Protein AF-A0A7Z7BYY8-F1 (afdb_monomer_lite)

Foldseek 3Di:
DDDPPPPDPFFEAEEEPVRLVVQQPDPADPAAKEWEDCQPVDHIRMGHDDPPNPTQKYKYWYDDPPDIKIWMWGFDDDDPRYTYTYTQATPPPDGPDD

Secondary structure (DSSP, 8-state):
-----------EEEEEHHHHHHHHHS---SS-EEEE--TTSSSPEEEE--TT---SEEEEEEEETTEEEEEEEEEEEEETTEEEEEEEEE-SSS----

Radius of gyration: 14.76 Å; chains: 1; bounding box: 41×37×36 Å

pLDDT: mean 77.48, std 15.14, range [38.47, 92.31]

Structure (mmCIF, N/CA/C/O backbone):
data_AF-A0A7Z7BYY8-F1
#
_entry.id   AF-A0A7Z7BYY8-F1
#
loop_
_atom_site.group_PDB
_atom_site.id
_atom_site.type_symbol
_atom_s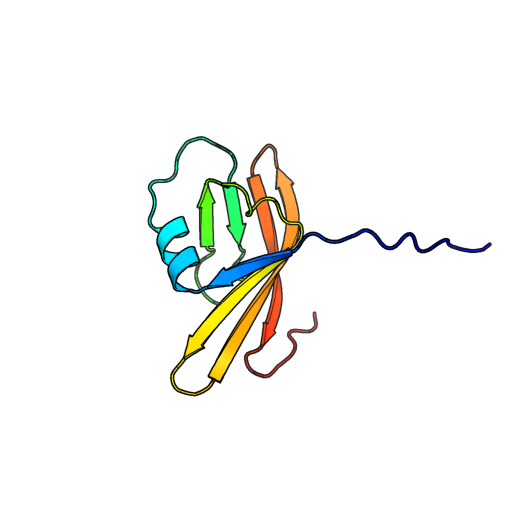ite.label_atom_id
_atom_site.label_alt_id
_atom_site.label_comp_id
_atom_site.label_asym_id
_atom_site.label_entity_id
_atom_site.label_seq_id
_atom_site.pdbx_PDB_ins_code
_atom_site.Cartn_x
_atom_site.Cartn_y
_atom_site.Cartn_z
_atom_site.occupancy
_atom_site.B_iso_or_equiv
_atom_site.auth_seq_id
_atom_site.auth_comp_id
_atom_site.auth_asym_id
_atom_site.auth_atom_id
_atom_site.pdbx_PDB_model_num
ATOM 1 N N . MET A 1 1 ? -27.203 -26.172 -8.911 1.00 38.47 1 MET A N 1
ATOM 2 C CA . MET A 1 1 ? -26.774 -25.278 -7.817 1.00 38.47 1 MET A CA 1
ATOM 3 C C . MET A 1 1 ? -26.010 -24.147 -8.476 1.00 38.47 1 MET A C 1
ATOM 5 O O . MET A 1 1 ? -24.891 -24.371 -8.914 1.00 38.47 1 MET A O 1
ATOM 9 N N . ASN A 1 2 ? -26.659 -23.002 -8.685 1.00 42.44 2 ASN A N 1
ATOM 10 C CA . ASN A 1 2 ? -26.031 -21.858 -9.340 1.00 42.44 2 ASN A CA 1
ATOM 11 C C . ASN A 1 2 ? -25.315 -21.057 -8.258 1.00 42.44 2 ASN A C 1
ATOM 13 O O . ASN A 1 2 ? -25.954 -20.589 -7.321 1.00 42.44 2 ASN A O 1
ATOM 17 N N . VAL A 1 3 ? -23.992 -20.964 -8.349 1.00 47.50 3 VAL A N 1
ATOM 18 C CA . VAL A 1 3 ? -23.218 -20.058 -7.504 1.00 47.50 3 VAL A CA 1
ATOM 19 C C . VAL A 1 3 ? -23.379 -18.671 -8.115 1.00 47.50 3 VAL A C 1
ATOM 21 O O . VAL A 1 3 ? -22.818 -18.392 -9.172 1.00 47.50 3 VAL A O 1
ATOM 24 N N . GLU A 1 4 ? -24.193 -17.820 -7.495 1.00 47.06 4 GLU A N 1
ATOM 25 C CA . GLU A 1 4 ? -24.212 -16.392 -7.808 1.00 47.06 4 GLU A CA 1
ATOM 26 C C . GLU A 1 4 ? -22.859 -15.800 -7.399 1.00 47.06 4 GLU A C 1
ATOM 28 O O . GLU A 1 4 ? -22.593 -15.544 -6.225 1.00 47.06 4 GLU A O 1
ATOM 33 N N . LEU A 1 5 ? -21.974 -15.613 -8.379 1.00 53.31 5 LEU A N 1
ATOM 34 C CA . LEU A 1 5 ? -20.770 -14.801 -8.242 1.00 53.31 5 LEU A CA 1
ATOM 35 C C . LEU A 1 5 ? -21.205 -13.342 -8.077 1.00 53.31 5 LEU A C 1
ATOM 37 O O . LEU A 1 5 ? -21.321 -12.595 -9.046 1.00 53.31 5 LEU A O 1
ATOM 41 N N . THR A 1 6 ? -21.478 -12.930 -6.842 1.00 51.66 6 THR A N 1
ATOM 42 C CA . THR A 1 6 ? -21.632 -11.513 -6.513 1.00 51.66 6 THR A CA 1
ATOM 43 C C . THR A 1 6 ? -20.260 -10.869 -6.689 1.00 51.66 6 THR A C 1
ATOM 45 O O . THR A 1 6 ? -19.361 -11.077 -5.874 1.00 51.66 6 THR A O 1
ATOM 48 N N . GLN A 1 7 ? -20.061 -10.135 -7.785 1.00 53.19 7 GLN A N 1
ATOM 49 C CA . GLN A 1 7 ? -18.862 -9.323 -7.987 1.00 53.19 7 GLN A CA 1
ATOM 50 C C . GLN A 1 7 ? -18.781 -8.310 -6.837 1.00 53.19 7 GLN A C 1
ATOM 52 O O . GLN A 1 7 ? -19.526 -7.333 -6.806 1.00 53.19 7 GLN A O 1
ATOM 57 N N . ARG A 1 8 ? -17.920 -8.561 -5.844 1.00 58.47 8 ARG A N 1
ATOM 58 C CA . ARG A 1 8 ? -17.587 -7.546 -4.842 1.00 58.47 8 ARG A CA 1
ATOM 59 C C . ARG A 1 8 ? -16.797 -6.451 -5.547 1.00 58.47 8 ARG A C 1
ATOM 61 O O . ARG A 1 8 ? -15.762 -6.736 -6.143 1.00 58.47 8 ARG A O 1
ATOM 68 N N . THR A 1 9 ? -17.274 -5.213 -5.469 1.00 68.12 9 THR A N 1
ATOM 69 C CA . THR A 1 9 ? -16.506 -4.043 -5.896 1.00 68.12 9 THR A CA 1
ATOM 70 C C . THR A 1 9 ? -15.279 -3.923 -4.994 1.00 68.12 9 THR A C 1
ATOM 72 O O . THR A 1 9 ? -15.404 -3.513 -3.843 1.00 68.12 9 THR A O 1
ATOM 75 N N . VAL A 1 10 ? -14.113 -4.331 -5.494 1.00 75.31 10 VAL A N 1
ATOM 76 C CA . VAL A 1 10 ? -12.823 -4.128 -4.822 1.00 75.31 10 VAL A CA 1
ATOM 77 C C . VAL A 1 10 ? -12.482 -2.648 -4.935 1.00 75.31 10 VAL A C 1
ATOM 79 O O . VAL A 1 10 ? -12.450 -2.100 -6.038 1.00 75.31 10 VAL A O 1
ATOM 82 N N . THR A 1 11 ? -12.263 -1.984 -3.805 1.00 86.44 11 THR A N 1
ATOM 83 C CA . THR A 1 11 ? -11.820 -0.586 -3.809 1.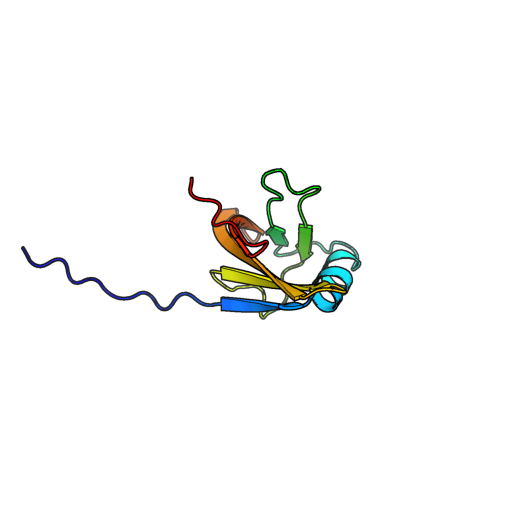00 86.44 11 THR A CA 1
ATOM 84 C C . THR A 1 11 ? -10.317 -0.514 -4.089 1.00 86.44 11 THR A C 1
ATOM 86 O O . THR A 1 11 ? -9.540 -1.229 -3.461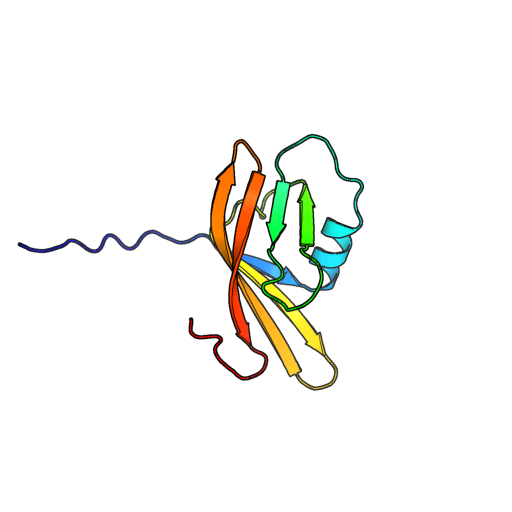 1.00 86.44 11 THR A O 1
ATOM 89 N N . GLU A 1 12 ? -9.896 0.337 -5.030 1.00 87.94 12 GLU A N 1
ATOM 90 C CA . GLU A 1 12 ? -8.487 0.529 -5.406 1.00 87.94 12 GLU A CA 1
ATOM 91 C C . GLU A 1 12 ? -8.023 1.950 -5.054 1.00 87.94 12 GLU A C 1
ATOM 93 O O . GLU A 1 12 ? -8.677 2.933 -5.407 1.00 87.94 12 GLU A O 1
ATOM 98 N N . ALA A 1 13 ? -6.880 2.059 -4.376 1.00 88.88 13 ALA A N 1
ATOM 99 C CA . ALA A 1 13 ? -6.157 3.310 -4.182 1.00 88.88 13 ALA A CA 1
ATOM 100 C C . ALA A 1 13 ? -4.889 3.301 -5.039 1.00 88.88 13 ALA A C 1
ATOM 102 O O . ALA A 1 13 ? -4.023 2.448 -4.858 1.00 88.88 13 ALA A O 1
ATOM 103 N N . ARG A 1 14 ? -4.774 4.272 -5.947 1.00 88.56 14 ARG A N 1
ATOM 104 C CA . ARG A 1 14 ? -3.572 4.494 -6.757 1.00 88.56 14 ARG A CA 1
ATOM 105 C C . ARG A 1 14 ? -2.720 5.583 -6.124 1.00 88.56 14 ARG A C 1
ATOM 107 O O . ARG A 1 14 ? -3.233 6.664 -5.840 1.00 88.56 14 ARG A O 1
ATOM 114 N N . LEU A 1 15 ? -1.453 5.272 -5.884 1.00 88.81 15 LEU A N 1
ATOM 115 C CA . LEU A 1 15 ? -0.460 6.169 -5.311 1.00 88.81 15 LEU A CA 1
ATOM 116 C C . LEU A 1 15 ? 0.749 6.245 -6.239 1.00 88.81 15 LEU A C 1
ATOM 118 O O . LEU A 1 15 ? 1.158 5.233 -6.797 1.00 88.81 15 LEU A O 1
ATOM 122 N N . ASP A 1 16 ? 1.365 7.408 -6.357 1.00 88.00 16 ASP A N 1
ATOM 123 C CA . ASP A 1 16 ? 2.678 7.531 -6.988 1.00 88.00 16 ASP A CA 1
ATOM 124 C C . ASP A 1 16 ? 3.819 7.403 -5.958 1.00 88.00 16 ASP A C 1
ATOM 126 O O . ASP A 1 16 ? 3.625 7.425 -4.733 1.00 88.00 16 ASP A O 1
ATOM 130 N N . ALA A 1 17 ? 5.048 7.253 -6.453 1.00 85.12 17 ALA A N 1
ATOM 131 C CA . ALA A 1 17 ? 6.233 7.124 -5.615 1.00 85.12 17 ALA A CA 1
ATOM 132 C C . ALA A 1 17 ? 6.446 8.318 -4.662 1.00 85.12 17 ALA A C 1
ATOM 134 O O . ALA A 1 17 ? 6.916 8.111 -3.538 1.00 85.12 17 ALA A O 1
ATOM 135 N N . ALA A 1 18 ? 6.093 9.541 -5.074 1.00 88.06 18 ALA A N 1
ATOM 136 C CA . ALA A 1 18 ? 6.243 10.742 -4.256 1.00 88.06 18 ALA A CA 1
ATOM 137 C C . ALA A 1 18 ? 5.219 10.766 -3.114 1.00 88.06 18 ALA A C 1
ATOM 139 O O . ALA A 1 18 ? 5.583 11.046 -1.973 1.00 88.06 18 ALA A O 1
ATOM 140 N N . GLN A 1 19 ? 3.974 10.375 -3.383 1.00 89.19 19 GLN A N 1
ATOM 141 C CA . GLN A 1 19 ? 2.929 10.221 -2.374 1.00 89.19 19 GLN A CA 1
ATOM 142 C C . GLN A 1 19 ? 3.301 9.156 -1.344 1.00 89.19 19 GLN A C 1
ATOM 144 O O . GLN A 1 19 ? 3.144 9.374 -0.143 1.00 89.19 19 GLN A O 1
ATOM 149 N N . VAL A 1 20 ? 3.843 8.012 -1.774 1.00 88.19 20 VAL A N 1
ATOM 150 C CA . VAL A 1 20 ? 4.292 6.981 -0.827 1.00 88.19 20 VAL A CA 1
ATOM 151 C C . VAL A 1 20 ? 5.485 7.465 0.001 1.00 88.19 20 VAL A C 1
ATOM 153 O O . VAL A 1 20 ? 5.535 7.197 1.203 1.00 88.19 20 VAL A O 1
ATOM 156 N N . ALA A 1 21 ? 6.428 8.199 -0.594 1.00 87.94 21 ALA A N 1
ATOM 157 C CA . ALA A 1 21 ? 7.529 8.814 0.147 1.00 87.94 21 ALA A CA 1
ATOM 158 C C . ALA A 1 21 ? 7.016 9.826 1.186 1.00 87.94 21 ALA A C 1
ATOM 160 O O . ALA A 1 21 ? 7.426 9.785 2.345 1.00 87.94 21 ALA A O 1
ATOM 161 N N . GLU A 1 22 ? 6.060 10.677 0.813 1.00 88.44 22 GLU A N 1
ATOM 162 C CA . GLU A 1 22 ? 5.430 11.622 1.731 1.00 88.44 22 GLU A CA 1
ATOM 163 C C . GLU A 1 22 ? 4.743 10.889 2.892 1.00 88.44 22 GLU A C 1
ATOM 165 O O . GLU A 1 22 ? 5.028 11.177 4.054 1.00 88.44 22 GLU A O 1
ATOM 170 N N . LEU A 1 23 ? 3.902 9.892 2.601 1.00 88.00 23 LEU A N 1
ATOM 171 C CA . LEU A 1 23 ? 3.170 9.122 3.610 1.00 88.00 23 LEU A CA 1
ATOM 172 C C . LEU A 1 23 ? 4.103 8.399 4.588 1.00 88.00 23 LEU A C 1
ATOM 174 O O . LEU A 1 23 ? 3.849 8.404 5.791 1.00 88.00 23 LEU A O 1
ATOM 178 N N . THR A 1 24 ? 5.186 7.805 4.083 1.00 87.62 24 THR A N 1
ATOM 179 C CA . THR A 1 24 ? 6.154 7.049 4.897 1.00 87.62 24 THR A CA 1
ATOM 180 C C . THR A 1 24 ? 7.154 7.936 5.643 1.00 87.62 24 THR A C 1
ATOM 182 O O . THR A 1 24 ? 7.734 7.487 6.629 1.00 87.62 24 THR A O 1
ATOM 185 N N . SER A 1 25 ? 7.346 9.190 5.219 1.00 85.88 25 SER A N 1
ATOM 186 C CA . SER A 1 25 ? 8.218 10.157 5.908 1.00 85.88 25 SER A CA 1
ATOM 187 C C . SER A 1 25 ? 7.561 10.832 7.116 1.00 85.88 25 SER A C 1
ATOM 189 O O . SER A 1 25 ? 8.253 11.380 7.977 1.00 85.88 25 SER A O 1
ATOM 191 N N . ARG A 1 26 ? 6.225 10.806 7.197 1.00 82.50 26 ARG A N 1
ATOM 192 C CA . ARG A 1 26 ? 5.485 11.395 8.316 1.00 82.50 26 ARG A CA 1
ATOM 193 C C . ARG A 1 26 ? 5.749 10.606 9.606 1.00 82.50 26 ARG A C 1
ATOM 195 O O . ARG A 1 26 ? 5.800 9.376 9.567 1.00 82.50 26 ARG A O 1
ATOM 202 N N . PRO A 1 27 ? 5.863 11.280 10.766 1.00 78.81 27 PRO A N 1
ATOM 203 C CA . PRO A 1 27 ? 5.979 10.594 12.045 1.00 78.81 27 PRO A CA 1
ATOM 204 C C . PRO A 1 27 ? 4.812 9.628 12.239 1.00 78.81 27 PRO A C 1
ATOM 206 O O . PRO A 1 27 ? 3.653 9.998 12.032 1.00 78.81 27 PRO A O 1
ATOM 209 N N . GLN A 1 28 ? 5.113 8.403 12.663 1.00 74.56 28 GLN A N 1
ATOM 210 C CA . GLN A 1 28 ? 4.073 7.441 13.001 1.00 74.56 28 GLN A CA 1
ATOM 211 C C . GLN A 1 28 ? 3.256 7.969 14.175 1.00 74.56 28 GLN A C 1
ATOM 213 O O . GLN A 1 28 ? 3.747 8.096 15.296 1.00 74.56 28 GLN A O 1
ATOM 218 N N . ALA A 1 29 ? 1.996 8.287 13.901 1.00 74.75 29 ALA A N 1
ATOM 219 C CA . ALA A 1 29 ? 1.033 8.652 14.922 1.00 74.75 29 ALA A CA 1
ATOM 220 C C . ALA A 1 29 ? 0.320 7.400 15.438 1.00 74.75 29 ALA A C 1
ATOM 222 O O . ALA A 1 29 ? 0.080 6.453 14.683 1.00 74.75 29 ALA A O 1
ATOM 223 N N . ALA A 1 30 ? -0.089 7.426 16.708 1.00 72.94 30 ALA A N 1
ATOM 224 C CA . ALA A 1 30 ? -1.017 6.439 17.239 1.00 72.94 30 ALA A CA 1
ATOM 225 C C . ALA A 1 30 ? -2.329 6.499 16.435 1.00 72.94 30 ALA A C 1
ATOM 227 O O . ALA A 1 30 ? -2.981 7.540 16.377 1.00 72.94 30 ALA A O 1
ATOM 228 N N . GLY A 1 31 ? -2.698 5.402 15.776 1.00 76.06 31 GLY 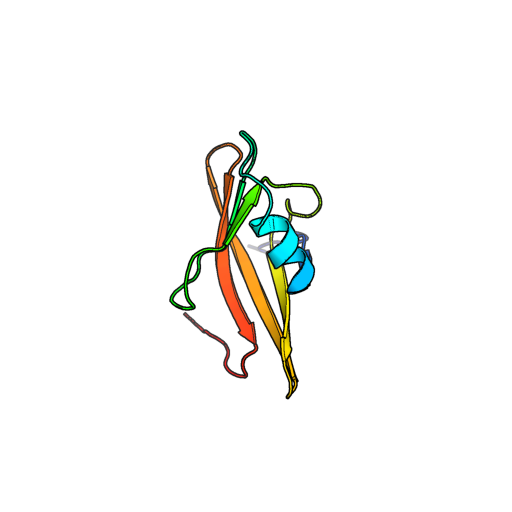A N 1
ATOM 229 C CA . GLY A 1 31 ? -3.874 5.361 14.912 1.00 76.06 31 GLY A CA 1
ATOM 230 C C . GLY A 1 31 ? -3.837 4.210 13.908 1.00 76.06 31 GLY A C 1
ATOM 231 O O . GLY A 1 31 ? -2.879 3.434 13.913 1.00 76.06 31 GLY A O 1
ATOM 232 N N . PRO A 1 32 ? -4.872 4.095 13.055 1.00 81.19 32 PRO A N 1
ATOM 233 C CA . PRO A 1 32 ? -4.924 3.104 11.985 1.00 81.19 32 PRO A CA 1
ATOM 234 C C . PRO A 1 32 ? -3.643 3.122 11.150 1.00 81.19 32 PRO A C 1
ATOM 236 O O . PRO A 1 32 ? -3.164 4.199 10.807 1.00 81.19 32 PRO A O 1
ATOM 239 N N . GLN A 1 33 ? -3.088 1.958 10.823 1.00 87.69 33 GLN A N 1
ATOM 240 C CA . GLN A 1 33 ? -1.864 1.844 10.023 1.00 87.69 33 GLN A CA 1
ATOM 241 C C . GLN A 1 33 ? -2.146 1.105 8.717 1.00 87.69 33 GLN A C 1
ATOM 243 O O . GLN A 1 33 ? -2.989 0.210 8.668 1.00 87.69 33 GLN A O 1
ATOM 248 N N . VAL A 1 34 ? -1.407 1.452 7.673 1.00 90.38 34 VAL A N 1
ATOM 249 C CA . VAL A 1 34 ? -1.271 0.657 6.454 1.00 90.38 34 VAL A CA 1
ATOM 250 C C . VAL A 1 34 ? 0.131 0.083 6.435 1.00 90.38 34 VAL A C 1
ATOM 252 O O . VAL A 1 34 ? 1.094 0.817 6.635 1.00 90.38 34 VAL A O 1
ATOM 255 N N . VAL A 1 35 ? 0.234 -1.221 6.195 1.00 91.56 35 VAL A N 1
ATOM 256 C CA . VAL A 1 35 ? 1.502 -1.939 6.075 1.00 91.56 35 VAL A CA 1
ATOM 257 C C . VAL A 1 35 ? 1.519 -2.672 4.740 1.00 91.56 35 VAL A C 1
ATOM 259 O O . VAL A 1 35 ? 0.808 -3.661 4.568 1.00 91.56 35 VAL A O 1
ATOM 262 N N . LEU A 1 36 ? 2.339 -2.202 3.804 1.00 91.25 36 LEU A N 1
ATOM 263 C CA . LEU A 1 36 ? 2.668 -2.928 2.581 1.00 91.25 36 LEU A CA 1
ATOM 264 C C . LEU A 1 36 ? 3.838 -3.863 2.874 1.00 91.25 36 LEU A C 1
ATOM 266 O O . LEU A 1 36 ? 4.951 -3.410 3.168 1.00 91.25 36 LEU A O 1
ATOM 270 N N . GLN A 1 37 ? 3.592 -5.166 2.809 1.00 90.19 37 GLN A N 1
ATOM 271 C CA . GLN A 1 37 ? 4.638 -6.168 2.957 1.00 90.19 37 GLN A CA 1
ATOM 272 C C . GLN A 1 37 ? 5.570 -6.120 1.745 1.00 90.19 37 GLN A C 1
ATOM 274 O O . GLN A 1 37 ? 5.141 -5.909 0.611 1.00 90.19 37 GLN A O 1
ATOM 279 N N . ALA A 1 38 ? 6.870 -6.259 1.996 1.00 76.44 38 ALA A N 1
ATOM 280 C CA . ALA A 1 38 ? 7.864 -6.130 0.941 1.00 76.44 38 ALA A CA 1
ATOM 281 C C . ALA A 1 38 ? 7.989 -7.380 0.066 1.00 76.44 38 ALA A C 1
ATOM 283 O O . ALA A 1 38 ? 8.518 -7.258 -1.030 1.00 76.44 38 ALA A O 1
ATOM 284 N N . GLU A 1 39 ? 7.554 -8.554 0.544 1.00 78.00 39 GLU A N 1
ATOM 285 C CA . GLU A 1 39 ? 7.625 -9.834 -0.186 1.00 78.00 39 GLU A CA 1
ATOM 286 C C . GLU A 1 39 ? 8.992 -10.080 -0.871 1.00 78.00 39 GLU A C 1
ATOM 288 O O . GLU A 1 39 ? 9.074 -10.566 -1.991 1.00 78.00 39 GLU A O 1
ATOM 293 N N . GLY A 1 40 ? 10.095 -9.697 -0.210 1.00 69.88 40 GLY A N 1
ATOM 294 C CA . GLY A 1 40 ? 11.460 -9.846 -0.740 1.00 69.88 40 GLY A CA 1
ATOM 295 C C . GLY A 1 40 ? 11.994 -8.666 -1.568 1.00 69.88 40 GLY A C 1
ATOM 296 O O . GLY A 1 40 ? 13.182 -8.637 -1.873 1.00 69.88 40 GLY A O 1
ATOM 297 N N . LEU A 1 41 ? 11.180 -7.645 -1.853 1.00 69.94 41 LEU A N 1
ATOM 298 C CA . LEU A 1 41 ? 11.543 -6.454 -2.640 1.00 69.94 41 LEU A CA 1
ATOM 299 C C . LEU A 1 41 ? 12.107 -5.290 -1.797 1.00 69.94 41 LEU A C 1
ATOM 301 O O . LEU A 1 41 ? 12.087 -4.133 -2.226 1.00 69.94 41 LEU A O 1
ATOM 305 N N . GLY A 1 42 ? 12.591 -5.579 -0.585 1.00 75.88 42 GLY A N 1
ATOM 306 C CA . GLY A 1 42 ? 13.195 -4.607 0.330 1.00 75.88 42 GLY A CA 1
ATOM 307 C C . GLY A 1 42 ? 12.510 -4.542 1.696 1.00 75.88 42 GLY A C 1
ATOM 308 O O . GLY A 1 42 ? 12.103 -5.562 2.250 1.00 75.88 42 GLY A O 1
ATOM 309 N N . SER A 1 43 ? 12.413 -3.336 2.259 1.00 82.06 43 SER A N 1
ATOM 310 C CA . SER A 1 43 ? 11.772 -3.099 3.558 1.00 82.06 43 SER A CA 1
ATOM 311 C C . SER A 1 43 ? 10.266 -2.862 3.406 1.00 82.06 43 SER A C 1
ATOM 313 O O . SER A 1 43 ? 9.854 -2.188 2.456 1.00 82.06 43 SER A O 1
ATOM 315 N N . PRO A 1 44 ? 9.431 -3.366 4.336 1.00 85.00 44 PRO A N 1
ATOM 316 C CA . PRO A 1 44 ? 8.000 -3.085 4.323 1.00 85.00 44 PRO A CA 1
ATOM 317 C C . PRO A 1 44 ? 7.752 -1.580 4.442 1.00 85.00 44 PRO A C 1
ATOM 319 O O . PRO A 1 44 ? 8.457 -0.873 5.169 1.00 85.00 44 PRO A O 1
ATOM 322 N N . ARG A 1 45 ? 6.737 -1.087 3.730 1.00 88.75 45 ARG A N 1
ATOM 323 C CA . ARG A 1 45 ? 6.334 0.323 3.786 1.00 88.75 45 ARG A CA 1
ATOM 324 C C . ARG A 1 45 ? 5.165 0.457 4.740 1.00 88.75 45 ARG A C 1
ATOM 326 O O . ARG A 1 45 ? 4.202 -0.294 4.633 1.00 88.75 45 ARG A O 1
ATOM 333 N N . GLN A 1 46 ? 5.246 1.409 5.659 1.00 90.19 46 GLN A N 1
ATOM 334 C CA . GLN A 1 46 ? 4.198 1.621 6.648 1.00 90.19 46 GLN A CA 1
ATOM 335 C C . GLN A 1 46 ? 3.935 3.100 6.895 1.00 90.19 46 GLN A C 1
ATOM 337 O O . GLN A 1 46 ? 4.869 3.900 6.933 1.00 90.19 46 GLN A O 1
ATOM 342 N N . TRP A 1 47 ? 2.664 3.447 7.063 1.00 90.19 47 TRP A N 1
ATOM 343 C CA . TRP A 1 47 ? 2.220 4.802 7.378 1.00 90.19 47 TRP A CA 1
ATOM 344 C C . TRP A 1 47 ? 0.866 4.786 8.097 1.00 90.19 47 TRP A C 1
ATOM 346 O O . TRP A 1 47 ? 0.103 3.822 8.002 1.00 90.19 47 TRP A O 1
ATOM 356 N N . THR A 1 48 ? 0.534 5.880 8.786 1.00 87.94 48 THR A N 1
ATOM 357 C CA . THR A 1 48 ? -0.789 6.054 9.402 1.00 87.94 48 THR A CA 1
ATOM 358 C C . THR A 1 48 ? -1.852 6.220 8.314 1.00 87.94 48 THR A C 1
ATOM 360 O O . THR A 1 48 ? -1.759 7.127 7.485 1.00 87.94 48 THR A O 1
ATOM 363 N N . ALA A 1 49 ? -2.878 5.368 8.318 1.00 76.31 49 ALA A N 1
ATOM 364 C CA . ALA A 1 49 ? -3.925 5.361 7.308 1.00 76.31 49 ALA A CA 1
ATOM 365 C C . ALA A 1 49 ? -4.706 6.686 7.327 1.00 76.31 49 ALA A C 1
ATOM 367 O O . ALA A 1 49 ? -5.419 6.999 8.282 1.00 76.31 49 ALA A O 1
ATOM 368 N N . GLN A 1 50 ? -4.590 7.4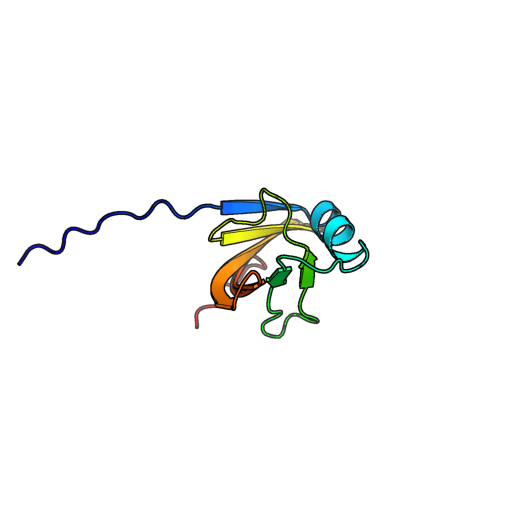52 6.246 1.00 70.44 50 GLN A N 1
ATOM 369 C CA . GLN A 1 50 ? -5.482 8.563 5.924 1.00 70.44 50 GLN A CA 1
ATOM 370 C C . GLN A 1 50 ? -6.318 8.150 4.713 1.00 70.44 50 GLN A C 1
ATOM 372 O O . GLN A 1 50 ? -5.790 7.519 3.796 1.00 70.44 50 GLN A O 1
ATOM 377 N N . LEU A 1 51 ? -7.619 8.456 4.693 1.00 52.56 51 LEU A N 1
ATOM 378 C CA . LEU A 1 51 ? -8.428 8.277 3.478 1.00 52.56 51 LEU A CA 1
ATOM 379 C C . LEU A 1 51 ? -7.712 9.002 2.319 1.00 52.56 51 LEU A C 1
ATOM 381 O O . LEU A 1 51 ? -7.336 10.159 2.509 1.00 52.56 51 LEU A O 1
ATOM 385 N N . PRO A 1 52 ? -7.446 8.338 1.177 1.00 54.22 52 PRO A N 1
ATOM 386 C CA . PRO A 1 52 ? -8.147 7.169 0.630 1.00 54.22 52 PRO A CA 1
ATOM 387 C C . PRO A 1 52 ? -7.499 5.790 0.894 1.00 54.22 52 PRO A C 1
ATOM 389 O O . PRO A 1 52 ? -7.938 4.798 0.327 1.00 54.22 52 PRO A O 1
ATOM 392 N N . THR A 1 53 ? -6.498 5.665 1.772 1.00 61.56 53 THR A N 1
ATOM 393 C CA . THR A 1 53 ? -5.717 4.413 1.972 1.00 61.56 53 THR A CA 1
ATOM 394 C C . THR A 1 53 ? -6.467 3.263 2.672 1.00 61.56 53 THR A C 1
ATOM 396 O O . THR A 1 53 ? -5.888 2.224 2.986 1.00 61.56 53 THR A O 1
ATOM 399 N N . ALA A 1 54 ? -7.779 3.418 2.867 1.00 65.94 54 ALA A N 1
ATOM 400 C CA . ALA A 1 54 ? -8.693 2.372 3.309 1.00 65.94 54 ALA A CA 1
ATOM 401 C C . ALA A 1 54 ? -9.266 1.542 2.134 1.00 65.94 54 ALA A C 1
ATOM 403 O O . ALA A 1 54 ? -10.381 1.024 2.240 1.00 65.94 54 ALA A O 1
ATOM 404 N N . ALA A 1 55 ? -8.510 1.403 1.047 1.00 84.25 55 ALA A N 1
ATOM 405 C CA . ALA A 1 55 ? -8.859 0.563 -0.092 1.00 84.25 55 ALA A CA 1
ATOM 406 C C . ALA A 1 55 ? -8.604 -0.931 0.188 1.00 84.25 55 ALA A C 1
ATOM 408 O O . ALA A 1 55 ? -7.865 -1.279 1.107 1.00 84.25 55 ALA A O 1
ATOM 409 N N . ASP A 1 56 ? -9.209 -1.813 -0.603 1.00 88.06 56 ASP A N 1
ATOM 410 C CA . ASP A 1 56 ? -8.942 -3.258 -0.590 1.00 88.06 56 ASP A CA 1
ATOM 411 C C . ASP A 1 56 ? -7.670 -3.604 -1.380 1.00 88.06 56 ASP A C 1
ATOM 413 O O . ASP A 1 56 ? -7.023 -4.618 -1.120 1.00 88.06 56 ASP A O 1
ATOM 417 N N . ARG A 1 57 ? -7.293 -2.746 -2.332 1.00 89.44 57 ARG A N 1
ATOM 418 C CA . ARG A 1 57 ? -6.088 -2.859 -3.155 1.00 89.44 57 ARG A CA 1
ATOM 419 C C . ARG A 1 57 ? -5.358 -1.521 -3.213 1.00 89.44 57 ARG A C 1
ATOM 421 O O . ARG A 1 57 ? -5.979 -0.475 -3.394 1.00 89.44 57 ARG A O 1
ATOM 428 N N . ILE A 1 58 ? -4.039 -1.551 -3.068 1.00 90.75 58 ILE A N 1
ATOM 429 C CA . ILE A 1 58 ? -3.165 -0.384 -3.204 1.00 90.75 58 ILE A CA 1
ATOM 430 C C . ILE A 1 58 ? -2.242 -0.627 -4.387 1.00 90.75 58 ILE A C 1
ATOM 432 O O . ILE A 1 58 ? -1.489 -1.595 -4.387 1.00 90.75 58 ILE A O 1
ATOM 436 N N . VAL A 1 59 ? -2.282 0.258 -5.375 1.00 89.62 59 VAL A N 1
ATOM 437 C CA . VAL A 1 59 ? -1.366 0.251 -6.516 1.00 89.62 59 VAL A CA 1
ATOM 438 C C . VAL A 1 59 ? -0.397 1.408 -6.341 1.00 89.62 59 VAL A C 1
ATOM 440 O O . VAL A 1 59 ? -0.830 2.548 -6.184 1.00 89.62 59 VAL A O 1
ATOM 443 N N . VAL A 1 60 ? 0.900 1.120 -6.340 1.00 89.19 60 VAL A N 1
ATOM 444 C CA . VAL A 1 60 ? 1.954 2.132 -6.322 1.00 89.19 60 VAL A CA 1
ATOM 445 C C . VAL A 1 60 ? 2.639 2.169 -7.672 1.00 89.19 60 VAL A C 1
ATOM 447 O O . VAL A 1 60 ? 3.179 1.163 -8.128 1.00 89.19 60 VAL A O 1
ATOM 450 N N . GLU A 1 61 ? 2.638 3.342 -8.280 1.00 88.62 61 GLU A N 1
ATOM 451 C CA . GLU A 1 61 ? 3.268 3.617 -9.558 1.00 88.62 61 GLU A CA 1
ATOM 452 C C . GLU A 1 61 ? 4.655 4.232 -9.333 1.00 88.62 61 GLU A C 1
ATOM 454 O O . GLU A 1 61 ? 4.832 5.169 -8.547 1.00 88.62 61 GLU A O 1
ATOM 459 N N . TYR A 1 62 ? 5.650 3.690 -10.025 1.00 83.19 62 TYR A N 1
ATOM 460 C CA . TYR A 1 62 ? 7.029 4.149 -10.014 1.00 83.19 62 TYR A CA 1
ATOM 461 C C . TYR A 1 62 ? 7.422 4.554 -11.430 1.00 83.19 62 TYR A C 1
ATOM 463 O O . TYR A 1 62 ? 7.440 3.728 -12.343 1.00 83.19 62 TYR A O 1
ATOM 471 N N . ASP A 1 63 ? 7.776 5.822 -11.604 1.00 78.50 63 ASP A N 1
ATOM 472 C CA . ASP A 1 63 ? 8.392 6.290 -12.839 1.00 78.50 63 ASP A CA 1
ATOM 473 C C . ASP A 1 63 ? 9.903 6.071 -12.757 1.00 78.50 63 ASP A C 1
ATOM 475 O O . ASP A 1 63 ? 10.556 6.474 -11.789 1.00 78.50 63 ASP A O 1
ATOM 479 N N . SER A 1 64 ? 10.473 5.435 -13.777 1.00 71.25 64 SER A N 1
ATOM 480 C CA . SER A 1 64 ? 11.922 5.329 -13.931 1.00 71.25 64 SER A CA 1
ATOM 481 C C . SER A 1 64 ? 12.341 5.757 -15.336 1.00 71.25 64 SER A C 1
ATOM 483 O O . SER A 1 64 ? 11.527 5.847 -16.260 1.00 71.25 64 SER A O 1
ATOM 485 N N . THR A 1 65 ? 13.626 6.068 -15.507 1.00 62.16 65 THR A N 1
ATOM 486 C CA . THR A 1 65 ? 14.245 6.439 -16.785 1.00 62.16 65 THR A CA 1
ATOM 487 C C . THR A 1 65 ? 14.263 5.230 -17.736 1.00 62.16 65 THR A C 1
ATOM 489 O O . THR A 1 65 ? 15.296 4.613 -17.966 1.00 62.16 65 THR A O 1
ATOM 492 N N . GLY A 1 66 ? 13.098 4.846 -18.257 1.00 66.19 66 GLY A N 1
ATOM 493 C CA . GLY A 1 66 ? 12.926 3.654 -19.092 1.00 66.19 66 GLY A CA 1
ATOM 494 C C . GLY A 1 66 ? 11.500 3.100 -19.149 1.00 66.19 66 GLY A C 1
ATOM 495 O O . GLY A 1 66 ? 11.212 2.313 -20.046 1.00 66.19 66 GLY A O 1
ATOM 496 N N . GLY A 1 67 ? 10.596 3.520 -18.255 1.00 70.88 67 GLY A N 1
ATOM 497 C CA . GLY A 1 67 ? 9.207 3.059 -18.253 1.00 70.88 67 GLY A CA 1
ATOM 498 C C . GLY A 1 67 ? 8.435 3.434 -16.987 1.00 70.88 67 GLY A C 1
ATOM 499 O O . GLY A 1 67 ? 8.994 3.999 -16.046 1.00 70.88 67 GLY A O 1
ATOM 500 N N . ARG A 1 68 ? 7.140 3.102 -16.982 1.00 72.06 68 ARG A N 1
ATOM 501 C CA . ARG A 1 68 ? 6.267 3.176 -15.805 1.00 72.06 68 ARG A CA 1
ATOM 502 C C . ARG A 1 68 ? 6.090 1.768 -15.257 1.00 72.06 68 ARG A C 1
ATOM 504 O O . ARG A 1 68 ? 5.660 0.879 -15.987 1.00 72.06 68 ARG A O 1
ATOM 511 N N . PHE A 1 69 ? 6.413 1.605 -13.987 1.00 82.25 69 PHE A N 1
ATOM 512 C CA . PHE A 1 69 ? 6.306 0.359 -13.242 1.00 82.25 69 PHE A CA 1
ATOM 513 C C . PHE A 1 69 ? 5.156 0.509 -12.261 1.00 82.25 69 PHE A C 1
ATOM 515 O O . PHE A 1 69 ? 4.965 1.583 -11.692 1.00 82.25 69 PHE A O 1
ATOM 522 N N . GLU A 1 70 ? 4.386 -0.545 -12.038 1.00 86.62 70 GLU A N 1
ATOM 523 C CA . GLU A 1 70 ? 3.360 -0.525 -10.999 1.00 86.62 70 GLU A CA 1
ATOM 524 C C . GLU A 1 70 ? 3.429 -1.786 -10.155 1.00 86.62 70 GLU A C 1
ATOM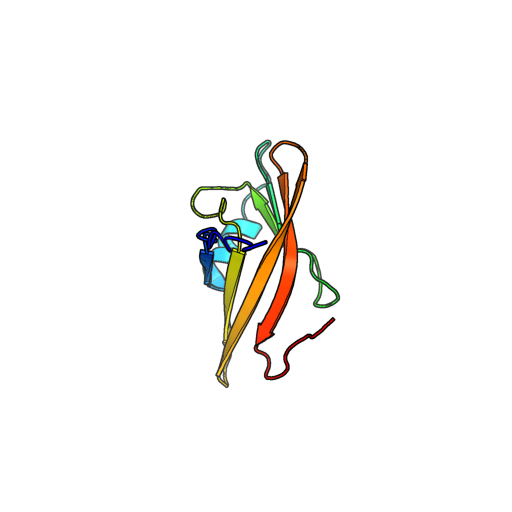 526 O O . GLU A 1 70 ? 3.590 -2.890 -10.671 1.00 86.62 70 GLU A O 1
ATOM 531 N N . ARG A 1 71 ? 3.285 -1.612 -8.846 1.00 87.62 71 ARG A N 1
ATOM 532 C CA . ARG A 1 71 ? 3.144 -2.709 -7.895 1.00 87.62 71 ARG A CA 1
ATOM 533 C C . ARG A 1 71 ? 1.782 -2.632 -7.251 1.00 87.62 71 ARG A C 1
ATOM 535 O O . ARG A 1 71 ? 1.395 -1.571 -6.772 1.00 87.62 71 ARG A O 1
ATOM 542 N N . ALA A 1 72 ? 1.068 -3.745 -7.220 1.00 89.00 72 ALA A N 1
ATOM 543 C CA . ALA A 1 72 ? -0.209 -3.849 -6.541 1.00 89.00 72 ALA A CA 1
ATOM 544 C C . ALA A 1 72 ? -0.070 -4.720 -5.298 1.00 89.00 72 ALA A C 1
ATOM 546 O O . ALA A 1 72 ? 0.482 -5.819 -5.350 1.00 89.00 72 ALA A O 1
ATOM 547 N N . TRP A 1 73 ? -0.627 -4.242 -4.193 1.00 91.38 73 TRP A N 1
ATOM 548 C CA . TRP A 1 73 ? -0.805 -5.004 -2.973 1.00 91.38 73 TRP A CA 1
ATOM 549 C C . TRP A 1 73 ? -2.290 -5.159 -2.678 1.00 91.38 73 TRP A C 1
ATOM 551 O O . TRP A 1 73 ? -3.044 -4.185 -2.716 1.00 91.38 73 TRP A O 1
ATOM 561 N N . ALA A 1 74 ? -2.698 -6.373 -2.333 1.00 91.31 74 ALA A N 1
ATOM 562 C CA . ALA A 1 74 ? -4.059 -6.684 -1.921 1.00 91.31 74 ALA A CA 1
ATOM 563 C C . ALA A 1 74 ? -4.131 -6.822 -0.398 1.00 91.31 74 ALA A C 1
ATOM 565 O O . ALA A 1 74 ? -3.197 -7.321 0.237 1.00 91.31 74 ALA A O 1
ATOM 566 N N . LEU A 1 75 ? -5.238 -6.373 0.196 1.00 91.31 75 LEU A N 1
ATOM 567 C CA . LEU A 1 75 ? -5.494 -6.505 1.625 1.00 91.31 75 LEU A CA 1
ATOM 568 C C . LEU A 1 75 ? -5.516 -7.992 1.996 1.00 91.31 75 LEU A C 1
ATOM 570 O O . LEU A 1 75 ? -6.381 -8.741 1.545 1.00 91.31 75 LEU A O 1
ATOM 574 N N . SER A 1 76 ? -4.573 -8.411 2.837 1.00 91.94 76 SER A N 1
ATOM 575 C CA . SER A 1 76 ? -4.428 -9.805 3.263 1.00 91.94 76 SER A CA 1
ATOM 576 C C . SER A 1 76 ? -4.974 -10.036 4.666 1.00 91.94 76 SER A C 1
ATOM 578 O O . SER A 1 76 ? -5.581 -11.071 4.940 1.00 91.94 76 SER A O 1
ATOM 580 N N . ALA A 1 77 ? -4.792 -9.062 5.560 1.00 91.06 77 ALA A N 1
ATOM 581 C CA . ALA A 1 77 ? -5.255 -9.141 6.936 1.00 91.06 77 ALA A CA 1
ATOM 582 C C . ALA A 1 77 ? -5.566 -7.758 7.514 1.00 91.06 77 ALA A C 1
ATOM 584 O O . ALA A 1 77 ? -4.976 -6.744 7.138 1.00 91.06 77 ALA A O 1
ATOM 585 N N . GLN A 1 78 ? -6.459 -7.730 8.501 1.00 90.50 78 GLN A N 1
ATOM 586 C CA . GLN A 1 78 ? -6.714 -6.550 9.316 1.00 90.50 78 GLN A CA 1
ATOM 587 C C . GLN A 1 78 ? -6.685 -6.938 10.795 1.00 90.50 78 GLN A C 1
ATOM 589 O O . GLN A 1 78 ? -7.454 -7.794 11.231 1.00 90.50 78 GLN A O 1
ATOM 594 N N . THR A 1 79 ? -5.827 -6.274 11.569 1.00 88.00 79 THR A N 1
ATOM 595 C CA . THR A 1 79 ? -5.728 -6.460 13.023 1.00 88.00 79 THR A CA 1
ATOM 596 C C . THR A 1 79 ? -6.030 -5.136 13.703 1.00 88.00 79 THR A C 1
ATOM 598 O O . THR A 1 79 ? -5.256 -4.182 13.614 1.00 88.00 79 THR A O 1
ATOM 601 N N . GLY A 1 80 ? -7.184 -5.059 14.367 1.00 86.25 80 GLY A N 1
ATOM 602 C CA . GLY A 1 80 ? -7.698 -3.799 14.900 1.00 86.25 80 GLY A CA 1
ATOM 603 C C . GLY A 1 80 ? -7.881 -2.770 13.782 1.00 86.25 80 GLY A C 1
ATOM 604 O O . GLY A 1 80 ? -8.623 -3.005 12.826 1.00 86.25 80 GLY A O 1
ATOM 605 N N . SER A 1 81 ? -7.173 -1.646 13.896 1.00 85.06 81 SER A N 1
ATOM 606 C CA . SER A 1 81 ? -7.173 -0.568 12.900 1.00 85.06 81 SER A CA 1
ATOM 607 C C . SER A 1 81 ? -6.007 -0.648 11.906 1.00 85.06 81 SER A C 1
ATOM 609 O O . SER A 1 81 ? -5.882 0.221 11.046 1.00 85.06 81 SER A O 1
ATOM 611 N N . THR A 1 82 ? -5.140 -1.656 12.016 1.00 88.75 82 THR A N 1
ATOM 612 C CA . THR A 1 82 ? -4.011 -1.853 11.102 1.00 88.75 82 THR A CA 1
ATOM 613 C C . THR A 1 82 ? -4.399 -2.786 9.969 1.00 88.75 82 THR A C 1
ATOM 615 O O . THR A 1 82 ? -4.924 -3.875 10.206 1.00 88.75 82 THR A O 1
ATOM 618 N N . ARG A 1 83 ? -4.110 -2.371 8.739 1.00 91.75 83 ARG A N 1
ATOM 619 C CA . ARG A 1 83 ? -4.331 -3.130 7.511 1.00 91.75 83 ARG A CA 1
ATOM 620 C C . ARG A 1 83 ? -3.001 -3.576 6.929 1.00 91.75 83 ARG A C 1
ATOM 622 O O . ARG A 1 83 ? -2.114 -2.753 6.706 1.00 91.75 83 ARG A O 1
ATOM 629 N N . TYR A 1 84 ? -2.889 -4.870 6.681 1.00 91.81 84 TYR A N 1
ATOM 630 C CA . TYR A 1 84 ? -1.717 -5.508 6.104 1.00 91.81 84 TYR A CA 1
ATOM 631 C C . TYR A 1 84 ? -2.032 -5.913 4.675 1.00 91.81 84 TYR A C 1
ATOM 633 O O . TYR A 1 84 ? -3.070 -6.523 4.418 1.00 91.81 84 TYR A O 1
ATOM 641 N N . TYR A 1 85 ? -1.130 -5.581 3.763 1.00 92.31 85 TYR A N 1
ATOM 642 C CA . TYR A 1 85 ? -1.279 -5.888 2.354 1.00 92.31 85 TYR A CA 1
ATOM 643 C C . TYR A 1 85 ? -0.089 -6.716 1.879 1.00 92.31 85 TYR A C 1
ATOM 645 O O . TYR A 1 85 ? 1.061 -6.375 2.160 1.00 92.31 85 TYR A O 1
ATOM 653 N N . THR A 1 86 ? -0.375 -7.790 1.153 1.00 91.44 86 THR A N 1
ATOM 654 C CA . THR A 1 86 ? 0.618 -8.648 0.493 1.00 91.44 86 THR A CA 1
ATOM 655 C C . THR A 1 86 ? 0.761 -8.228 -0.957 1.00 91.44 86 THR A C 1
ATOM 657 O O . THR A 1 86 ? -0.227 -7.830 -1.579 1.00 91.44 86 THR A O 1
ATOM 660 N N . LEU A 1 87 ? 1.973 -8.326 -1.500 1.00 88.94 87 LEU A N 1
ATOM 661 C CA . LEU A 1 87 ? 2.207 -8.058 -2.914 1.00 88.94 87 LEU A CA 1
ATOM 662 C C . LEU A 1 87 ? 1.411 -9.062 -3.759 1.00 88.94 87 LEU A C 1
ATOM 664 O O . LEU A 1 87 ? 1.492 -10.268 -3.546 1.00 88.94 87 LEU A O 1
ATOM 668 N N . GLU A 1 88 ? 0.621 -8.549 -4.691 1.00 86.94 88 GLU A N 1
ATOM 669 C CA . GLU A 1 88 ? -0.166 -9.334 -5.646 1.00 86.94 88 GLU A CA 1
ATOM 670 C C . GLU A 1 88 ? 0.448 -9.252 -7.046 1.00 86.94 88 GLU A C 1
ATOM 672 O O . GLU A 1 88 ? 0.435 -10.223 -7.798 1.00 86.94 88 GLU A O 1
ATOM 677 N N . HIS A 1 89 ? 0.970 -8.080 -7.405 1.00 79.00 89 HIS A N 1
ATOM 678 C CA . HIS A 1 89 ? 1.472 -7.808 -8.740 1.00 79.00 89 HIS A CA 1
ATOM 679 C C . HIS A 1 89 ? 2.698 -6.901 -8.676 1.00 79.00 89 HIS A C 1
ATOM 681 O O . HIS A 1 89 ? 2.691 -5.914 -7.943 1.00 79.00 89 HIS A O 1
ATOM 687 N N . ASP A 1 90 ? 3.719 -7.208 -9.469 1.00 80.81 90 ASP A N 1
ATOM 688 C CA . ASP A 1 90 ? 4.842 -6.316 -9.746 1.00 80.81 90 ASP A CA 1
ATOM 689 C C . ASP A 1 90 ? 5.031 -6.270 -11.257 1.00 80.81 90 ASP A C 1
ATOM 691 O O . ASP A 1 90 ? 5.403 -7.256 -11.887 1.00 80.81 90 ASP A O 1
ATOM 695 N N . THR A 1 91 ? 4.713 -5.135 -11.857 1.00 70.31 91 THR A N 1
ATOM 696 C CA . THR A 1 91 ? 4.846 -4.931 -13.297 1.00 70.31 91 THR A CA 1
ATOM 697 C C . THR A 1 91 ? 6.242 -4.395 -13.569 1.00 70.31 91 THR A C 1
ATOM 699 O O . THR A 1 91 ? 6.413 -3.256 -13.989 1.00 70.31 91 THR A O 1
ATOM 702 N N . ASP A 1 92 ? 7.242 -5.236 -13.308 1.00 59.41 92 ASP A N 1
ATOM 703 C CA . ASP A 1 92 ? 8.615 -5.079 -13.814 1.00 59.41 92 ASP A CA 1
ATOM 704 C C . ASP A 1 92 ? 8.823 -5.860 -15.129 1.00 59.41 92 ASP A C 1
ATOM 706 O O . ASP A 1 92 ? 9.926 -6.000 -15.644 1.00 59.41 92 ASP A O 1
ATOM 710 N N . GLY A 1 93 ? 7.729 -6.366 -15.709 1.00 50.09 93 GLY A N 1
ATOM 711 C CA . GLY A 1 93 ? 7.738 -7.224 -16.894 1.00 50.09 93 GLY A CA 1
ATOM 712 C C . GLY A 1 93 ? 7.507 -8.708 -16.604 1.00 50.09 93 GLY A C 1
ATOM 713 O O . GLY A 1 93 ? 7.328 -9.464 -17.553 1.00 50.09 93 GLY A O 1
ATOM 714 N N . GLU A 1 94 ? 7.409 -9.137 -15.342 1.00 45.56 94 GLU A N 1
ATOM 715 C CA . GLU A 1 94 ? 7.036 -10.515 -15.002 1.00 45.56 94 GLU A CA 1
ATOM 716 C C . GLU A 1 94 ? 5.971 -10.574 -13.906 1.00 45.56 94 GLU A C 1
ATOM 718 O O . GLU A 1 94 ? 6.112 -10.048 -12.808 1.00 45.56 94 GLU A O 1
ATOM 723 N N . TYR A 1 95 ? 4.882 -11.264 -14.231 1.00 42.91 95 TYR A N 1
ATOM 724 C CA . TYR A 1 95 ? 3.822 -11.626 -13.306 1.00 42.91 95 TYR A CA 1
ATOM 725 C C . TYR A 1 95 ? 4.412 -12.499 -12.185 1.00 42.91 95 TYR A C 1
ATOM 727 O O . TYR A 1 95 ? 4.815 -13.632 -12.444 1.00 42.91 95 TYR A O 1
ATOM 735 N N . ILE A 1 96 ? 4.444 -12.007 -10.942 1.00 45.94 96 ILE A N 1
ATOM 736 C CA . ILE A 1 96 ? 4.770 -12.846 -9.779 1.00 45.94 96 ILE A CA 1
ATOM 737 C C . ILE A 1 96 ? 3.553 -13.742 -9.502 1.00 45.94 96 ILE A C 1
ATOM 739 O O . ILE A 1 96 ? 2.692 -13.432 -8.683 1.00 45.94 96 ILE A O 1
ATOM 743 N N . SER A 1 97 ? 3.433 -14.847 -10.240 1.00 43.25 97 SER A N 1
ATOM 744 C CA . SER A 1 97 ? 2.510 -15.925 -9.886 1.00 43.25 97 SER A CA 1
ATOM 745 C C . SER A 1 97 ? 3.075 -16.699 -8.699 1.00 43.25 97 SER A C 1
ATOM 747 O O . SER A 1 97 ? 4.215 -17.161 -8.759 1.00 43.25 97 SER A O 1
ATOM 749 N N . ARG A 1 98 ? 2.254 -16.846 -7.657 1.00 47.12 98 ARG A N 1
ATOM 750 C CA . ARG A 1 98 ? 2.487 -17.749 -6.523 1.00 47.12 98 ARG A CA 1
ATOM 751 C C . ARG A 1 98 ? 2.769 -19.194 -6.950 1.00 47.12 98 ARG A C 1
ATOM 753 O O . ARG A 1 98 ? 2.160 -19.630 -7.957 1.00 47.12 98 ARG A O 1
#

Sequence (98 aa):
MNVELTQRTVTEARLDAAQVAELTSRPQAAGPQVVLQAEGLGSPRQWTAQLPTAADRIVVEYDSTGGRFERAWALSAQTGSTRYYTLEHDTDGEYISR